Protein AF-A0AAD1C0J7-F1 (afdb_monomer_lite)

Organism: Metapseudomonas furukawaii (NCBI:txid1149133)

Foldseek 3Di:
DDDPPDPVVLVVLLVVLLVCLQPVCLVVLVVVCVPVNLVVLLVVLVVLLVVLVVLVVPDPDSVSSSVSSSSPNNSVNSNVVSVLVVLVVPDDPVCSVVSVVVVVVVVVVVVVPPPDPPDD

pLDDT: mean 76.29, std 10.79, range [38.91, 89.94]

InterPro domains:
  IPR011701 Major facilitator superfamily [PF07690] (19-107)
  IPR020846 Major facilitator superfamily domain [PS50850] (1-120)
  IPR036259 MFS transporter superfamily [G3DSA:1.20.1250.20] (10-118)
  IPR036259 MFS transporter superfamily [SSF103473] (17-115)

Sequence (120 aa):
MNFCGVPLEASAEVIRWHMVGIFLPAFIAGPLVDRLGSRRVAVLGGALLLGSASIALLGMSTMTFLASSFLLGVGWNLMLVAGTTLLGEGHAPEERGQAQGLMELATAWWRLVPPSPRVC

Structure (mmCIF, N/CA/C/O backbone):
data_AF-A0AAD1C0J7-F1
#
_entry.id   AF-A0AAD1C0J7-F1
#
loop_
_atom_site.group_PDB
_atom_site.id
_atom_site.type_symbol
_atom_site.label_atom_id
_atom_site.label_alt_id
_atom_site.label_comp_id
_atom_site.label_asym_id
_atom_site.label_entity_id
_atom_site.label_seq_id
_atom_site.pdbx_PDB_ins_code
_atom_site.Cartn_x
_atom_site.Cartn_y
_atom_site.Cartn_z
_atom_site.occupancy
_atom_site.B_iso_or_equiv
_atom_site.auth_seq_id
_atom_site.auth_comp_id
_atom_site.auth_asym_id
_atom_site.auth_atom_id
_atom_site.pdbx_PDB_model_num
ATOM 1 N N . MET A 1 1 ? 26.511 8.884 -13.375 1.00 39.62 1 MET A N 1
ATOM 2 C CA . MET A 1 1 ? 26.841 7.856 -12.363 1.00 39.62 1 MET A CA 1
ATOM 3 C C . MET A 1 1 ? 25.806 6.758 -12.521 1.00 39.62 1 MET A C 1
ATOM 5 O O . MET A 1 1 ? 24.638 7.040 -12.311 1.00 39.62 1 MET A O 1
ATOM 9 N N . ASN A 1 2 ? 26.194 5.584 -13.016 1.00 38.91 2 ASN A N 1
ATOM 10 C CA . ASN A 1 2 ? 25.263 4.501 -13.347 1.00 38.91 2 ASN A CA 1
ATOM 11 C C . ASN A 1 2 ? 25.310 3.455 -12.231 1.00 38.91 2 ASN A C 1
ATOM 13 O O . ASN A 1 2 ? 26.389 2.948 -11.931 1.00 38.91 2 ASN A O 1
ATOM 17 N N . PHE A 1 3 ? 24.165 3.131 -11.634 1.00 50.12 3 PHE A N 1
ATOM 18 C CA . PHE A 1 3 ? 24.022 1.938 -10.798 1.00 50.12 3 PHE A CA 1
ATOM 19 C C . PHE A 1 3 ? 23.600 0.777 -11.715 1.00 50.12 3 PHE A C 1
ATOM 21 O O . PHE A 1 3 ? 22.580 0.871 -12.391 1.00 50.12 3 PHE A O 1
ATOM 28 N N . CYS A 1 4 ? 24.428 -0.272 -11.795 1.00 57.38 4 CYS A N 1
ATOM 29 C CA . CYS A 1 4 ? 24.183 -1.521 -12.541 1.00 57.38 4 CYS A CA 1
ATOM 30 C C . CYS A 1 4 ? 23.678 -1.355 -13.998 1.00 57.38 4 CYS A C 1
ATOM 32 O O . CYS A 1 4 ? 22.798 -2.080 -14.443 1.00 57.38 4 CYS A O 1
ATOM 34 N N . GLY A 1 5 ? 24.227 -0.408 -14.770 1.00 52.59 5 GLY A N 1
ATOM 35 C CA . GLY A 1 5 ? 23.977 -0.324 -16.222 1.00 52.59 5 GLY A CA 1
ATOM 36 C C . GLY A 1 5 ? 22.628 0.270 -16.649 1.00 52.59 5 GLY A C 1
ATOM 37 O O . GLY A 1 5 ? 22.377 0.375 -17.847 1.00 52.59 5 GLY A O 1
ATOM 38 N N . VAL A 1 6 ? 21.797 0.722 -15.706 1.00 55.41 6 VAL A N 1
ATOM 39 C CA . VAL A 1 6 ? 20.538 1.427 -15.987 1.00 55.41 6 VAL A CA 1
ATOM 40 C C . VAL A 1 6 ? 20.777 2.940 -15.856 1.00 55.41 6 VAL A C 1
ATOM 42 O O . VAL A 1 6 ? 21.372 3.370 -14.860 1.00 55.41 6 VAL A O 1
ATOM 45 N N . PRO A 1 7 ? 20.378 3.776 -16.836 1.00 64.69 7 PRO A N 1
ATOM 46 C CA . PRO A 1 7 ? 20.526 5.224 -16.721 1.00 64.69 7 PRO A CA 1
ATOM 47 C C . PRO A 1 7 ? 19.757 5.737 -15.498 1.00 64.69 7 PRO A C 1
ATOM 49 O O . PRO A 1 7 ? 18.607 5.360 -15.276 1.00 64.69 7 PRO A O 1
ATOM 52 N N . LEU A 1 8 ? 20.385 6.619 -14.712 1.00 65.00 8 LEU A N 1
ATOM 53 C CA . LEU A 1 8 ? 19.813 7.183 -13.478 1.00 65.00 8 LEU A CA 1
ATOM 54 C C . LEU A 1 8 ? 18.429 7.830 -13.708 1.00 65.00 8 LEU A C 1
ATOM 56 O O . LEU A 1 8 ? 17.584 7.861 -12.815 1.00 65.0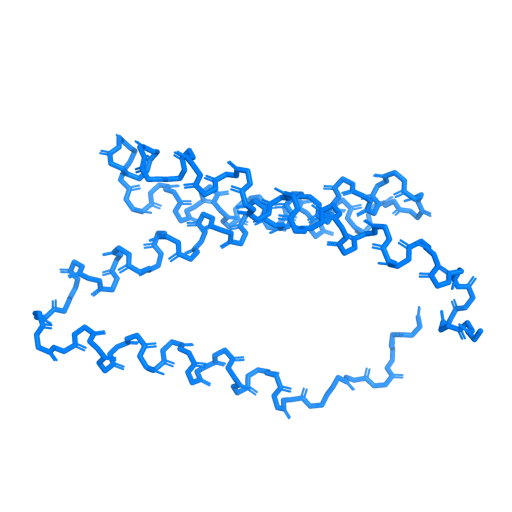0 8 LEU A O 1
ATOM 60 N N . GLU A 1 9 ? 18.197 8.316 -14.926 1.00 66.31 9 GLU A N 1
ATOM 61 C CA . GLU A 1 9 ? 16.938 8.902 -15.383 1.00 66.31 9 GLU A CA 1
ATOM 62 C C . GLU A 1 9 ? 15.776 7.901 -15.361 1.00 66.31 9 GLU A C 1
ATOM 64 O O . GLU A 1 9 ? 14.682 8.257 -14.922 1.00 66.31 9 GLU A O 1
ATOM 69 N N . ALA A 1 10 ? 16.020 6.640 -15.737 1.00 66.19 10 ALA A N 1
ATOM 70 C CA . ALA A 1 10 ? 15.003 5.591 -15.701 1.00 66.19 10 ALA A CA 1
ATOM 71 C C . ALA A 1 10 ? 14.586 5.281 -14.254 1.00 66.19 10 ALA A C 1
ATOM 73 O O . ALA A 1 10 ? 13.397 5.202 -13.952 1.00 66.19 10 ALA A O 1
ATOM 74 N N . SER A 1 11 ? 15.546 5.205 -13.326 1.00 68.56 11 SER A N 1
ATOM 75 C CA . SER A 1 11 ? 15.258 5.019 -11.896 1.00 68.56 11 SER A CA 1
ATOM 76 C C . SER A 1 11 ? 14.476 6.197 -11.304 1.00 68.56 11 SER A C 1
ATOM 78 O O . SER A 1 11 ? 13.554 6.001 -10.511 1.00 68.56 11 SER A O 1
ATOM 80 N N . ALA A 1 12 ? 14.797 7.428 -11.712 1.00 75.75 12 ALA A N 1
ATOM 81 C CA . ALA A 1 12 ? 14.061 8.616 -11.286 1.00 75.75 12 ALA A CA 1
ATOM 82 C C . ALA A 1 12 ? 12.618 8.631 -11.82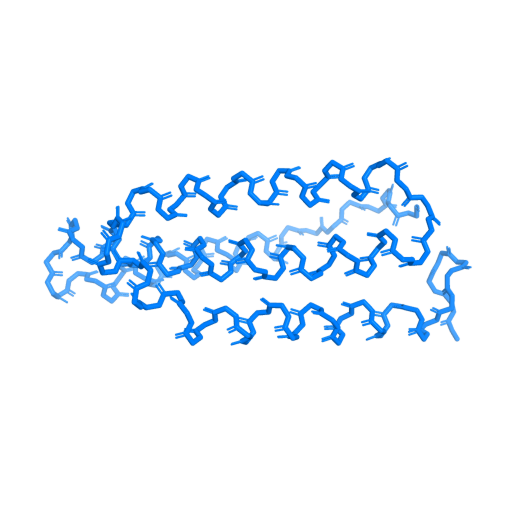2 1.00 75.75 12 ALA A C 1
ATOM 84 O O . ALA A 1 12 ? 11.694 9.074 -11.136 1.00 75.75 12 ALA A O 1
ATOM 85 N N . GLU A 1 13 ? 12.392 8.135 -13.038 1.00 77.19 13 GLU A N 1
ATOM 86 C CA . GLU A 1 13 ? 11.055 8.014 -13.615 1.00 77.19 13 GLU A CA 1
ATOM 87 C C . GLU A 1 13 ? 10.196 6.973 -12.890 1.00 77.19 13 GLU A C 1
ATOM 89 O O . GLU A 1 13 ? 9.052 7.261 -12.537 1.00 77.19 13 GLU A O 1
ATOM 94 N N . VAL A 1 14 ? 10.778 5.821 -12.554 1.00 76.00 14 VAL A N 1
ATOM 95 C CA . VAL A 1 14 ? 10.137 4.766 -11.755 1.00 76.00 14 VAL A CA 1
ATOM 96 C C . VAL A 1 14 ? 9.671 5.294 -10.392 1.00 76.00 14 VAL A C 1
ATOM 98 O O . VAL A 1 14 ? 8.547 5.000 -9.977 1.00 76.00 14 VAL A O 1
ATOM 101 N N . ILE A 1 15 ? 10.483 6.119 -9.718 1.00 79.81 15 ILE A N 1
ATOM 102 C CA . ILE A 1 15 ? 10.128 6.744 -8.431 1.00 79.81 15 ILE A CA 1
ATOM 103 C C . ILE A 1 15 ? 9.012 7.786 -8.595 1.00 79.81 15 ILE A C 1
ATOM 105 O O . ILE A 1 15 ? 8.107 7.853 -7.762 1.00 79.81 15 ILE A O 1
ATOM 109 N N . ARG A 1 16 ? 9.026 8.586 -9.670 1.00 81.88 16 ARG A N 1
ATOM 110 C CA . ARG A 1 16 ? 7.940 9.544 -9.951 1.00 81.88 16 ARG A CA 1
ATOM 111 C C . ARG A 1 16 ? 6.605 8.834 -10.149 1.00 81.88 16 ARG A C 1
ATOM 113 O O . ARG A 1 16 ? 5.615 9.225 -9.534 1.00 81.88 16 ARG A O 1
ATOM 120 N N . TRP A 1 17 ? 6.581 7.766 -10.942 1.00 79.44 17 TRP A N 1
ATOM 121 C CA . TRP A 1 17 ? 5.369 6.967 -11.142 1.00 79.44 17 TRP A CA 1
ATOM 122 C C . TRP A 1 17 ? 4.926 6.233 -9.880 1.00 79.44 17 TRP A C 1
ATOM 124 O O . TRP A 1 17 ? 3.726 6.120 -9.637 1.00 79.44 17 TRP A O 1
ATOM 134 N N . HIS A 1 18 ? 5.870 5.817 -9.035 1.00 82.50 18 HIS A N 1
ATOM 135 C CA . HIS A 1 18 ? 5.554 5.277 -7.718 1.00 82.50 18 HIS A CA 1
ATOM 136 C C . HIS A 1 18 ? 4.830 6.299 -6.835 1.00 82.50 18 HIS A C 1
ATOM 138 O O . HIS A 1 18 ? 3.795 5.989 -6.254 1.00 82.50 18 HIS A O 1
ATOM 144 N N . MET A 1 19 ? 5.329 7.539 -6.776 1.00 82.12 19 MET A N 1
ATOM 145 C CA . MET A 1 19 ? 4.690 8.631 -6.031 1.00 82.12 19 MET A CA 1
ATOM 146 C C . MET A 1 19 ? 3.270 8.902 -6.543 1.00 82.12 19 MET A C 1
ATOM 148 O O . MET A 1 19 ? 2.341 9.001 -5.743 1.00 82.12 19 MET A O 1
ATOM 152 N N . VAL A 1 20 ? 3.071 8.946 -7.865 1.00 84.81 20 VAL A N 1
ATOM 153 C CA . VAL A 1 20 ? 1.727 9.064 -8.461 1.00 84.81 20 VAL A CA 1
ATOM 154 C C . VAL A 1 20 ? 0.843 7.887 -8.039 1.00 84.81 20 VAL A C 1
ATOM 156 O O . VAL A 1 20 ? -0.297 8.093 -7.628 1.00 84.81 20 VAL A O 1
ATOM 159 N N . GLY A 1 21 ? 1.386 6.668 -8.066 1.00 78.38 21 GLY A N 1
ATOM 160 C CA . GLY A 1 21 ? 0.713 5.454 -7.608 1.00 78.38 21 GLY A CA 1
ATOM 161 C C . GLY A 1 21 ? 0.389 5.441 -6.115 1.00 78.38 21 GLY A C 1
ATOM 162 O O . GLY A 1 21 ? -0.553 4.770 -5.729 1.00 78.38 21 GLY A O 1
ATOM 163 N N . ILE A 1 22 ? 1.103 6.190 -5.274 1.00 81.25 22 ILE A N 1
ATOM 164 C CA . ILE A 1 22 ? 0.791 6.327 -3.844 1.00 81.25 22 ILE A CA 1
ATOM 165 C C . ILE A 1 22 ? -0.318 7.359 -3.614 1.00 81.25 22 ILE A C 1
ATOM 167 O O . ILE A 1 22 ? -1.248 7.100 -2.851 1.00 81.25 22 ILE A O 1
ATOM 171 N N . PHE A 1 23 ? -0.225 8.534 -4.244 1.00 81.06 23 PHE A N 1
ATOM 172 C CA . PHE A 1 23 ? -1.133 9.651 -3.961 1.00 81.06 23 PHE A CA 1
ATOM 173 C C . PHE A 1 23 ? -2.486 9.526 -4.660 1.00 81.06 23 PHE A C 1
ATOM 175 O O . PHE A 1 23 ? -3.509 9.870 -4.072 1.00 81.06 23 PHE A O 1
ATOM 182 N N . LEU A 1 24 ? -2.519 9.018 -5.894 1.00 80.44 24 LEU A N 1
ATOM 183 C CA . LEU A 1 24 ? -3.756 8.880 -6.664 1.00 80.44 24 LEU A CA 1
ATOM 184 C C . LEU A 1 24 ? -4.801 7.974 -5.979 1.00 80.44 24 LEU A C 1
ATOM 186 O O . LEU A 1 24 ? -5.953 8.392 -5.846 1.00 80.44 24 LEU A O 1
ATOM 190 N N . PRO A 1 25 ? -4.450 6.770 -5.490 1.00 75.56 25 PRO A N 1
ATOM 191 C CA . PRO A 1 25 ? -5.401 5.926 -4.787 1.00 75.56 25 PRO A CA 1
ATOM 192 C C . PRO A 1 25 ? -5.698 6.416 -3.379 1.00 75.56 25 PRO A C 1
ATOM 194 O O . PRO A 1 25 ? -6.747 6.043 -2.886 1.00 75.56 25 PRO A O 1
ATOM 197 N N . ALA A 1 26 ? -4.886 7.272 -2.746 1.00 77.56 26 ALA A N 1
ATOM 198 C CA . ALA A 1 26 ? -5.211 7.805 -1.418 1.00 77.56 26 ALA A CA 1
ATOM 199 C C . ALA A 1 26 ? -6.573 8.533 -1.399 1.00 77.56 26 ALA A C 1
ATOM 201 O O . ALA A 1 26 ? -7.313 8.434 -0.423 1.00 77.56 26 ALA A O 1
ATOM 202 N N . PHE A 1 27 ? -6.951 9.187 -2.506 1.00 77.62 27 PHE A N 1
ATOM 203 C CA . PHE A 1 27 ? -8.272 9.810 -2.674 1.00 77.62 27 PHE A CA 1
ATOM 204 C C . PHE A 1 27 ? -9.421 8.796 -2.772 1.00 77.62 27 PHE A C 1
ATOM 206 O O . PHE A 1 27 ? -10.552 9.096 -2.397 1.00 77.62 27 PHE A O 1
ATOM 213 N N . ILE A 1 28 ? -9.145 7.598 -3.289 1.00 78.12 28 ILE A N 1
ATOM 214 C CA . ILE A 1 28 ? -10.142 6.548 -3.543 1.00 78.12 28 ILE A CA 1
ATOM 215 C C . ILE A 1 28 ? -10.168 5.534 -2.389 1.00 78.12 28 ILE A C 1
ATOM 217 O O . ILE A 1 28 ? -11.209 4.947 -2.108 1.00 78.12 28 ILE A O 1
ATOM 221 N N . ALA A 1 29 ? -9.048 5.353 -1.689 1.00 77.12 29 ALA A N 1
ATOM 222 C CA . ALA A 1 29 ? -8.830 4.339 -0.669 1.00 77.12 29 ALA A CA 1
ATOM 223 C C . ALA A 1 29 ? -9.762 4.514 0.533 1.00 77.12 29 ALA A C 1
ATOM 225 O O . ALA A 1 29 ? -10.290 3.518 1.015 1.00 77.12 29 ALA A O 1
ATOM 226 N N . GLY A 1 30 ? -10.026 5.755 0.962 1.00 74.81 30 GLY A N 1
ATOM 227 C CA . GLY A 1 30 ? -10.978 6.045 2.044 1.00 74.81 30 GLY A CA 1
ATOM 228 C C . GLY A 1 30 ? -12.389 5.517 1.740 1.00 74.81 30 GLY A C 1
ATOM 229 O O . GLY A 1 30 ? -12.832 4.572 2.391 1.00 74.81 30 GLY A O 1
ATOM 230 N N . PRO A 1 31 ? -13.061 6.015 0.681 1.00 78.88 31 PRO A N 1
ATOM 231 C CA . PRO A 1 31 ? -14.374 5.511 0.271 1.00 78.88 31 PRO A CA 1
ATOM 232 C C . PRO A 1 31 ? -14.398 4.008 -0.040 1.00 78.88 31 PRO A C 1
ATOM 234 O O . PRO A 1 31 ? -15.432 3.352 0.103 1.00 78.88 31 PRO A O 1
ATOM 237 N N . LEU A 1 32 ? -13.276 3.456 -0.511 1.00 75.94 32 LEU A N 1
ATOM 238 C CA . LEU A 1 32 ? -13.150 2.041 -0.842 1.00 75.94 32 LEU A CA 1
ATOM 239 C C . LEU A 1 32 ? -13.143 1.165 0.417 1.00 75.94 32 LEU A C 1
ATOM 241 O O . LEU A 1 32 ? -13.825 0.141 0.435 1.00 75.94 32 LEU A O 1
ATOM 245 N N . VAL A 1 33 ? -12.432 1.574 1.470 1.00 80.81 33 VAL A N 1
ATOM 246 C CA . VAL A 1 33 ? -12.435 0.892 2.774 1.00 80.81 33 VAL A CA 1
ATOM 247 C C . VAL A 1 33 ? -13.798 0.999 3.442 1.00 80.81 33 VAL A C 1
ATOM 249 O O . VAL A 1 33 ? -14.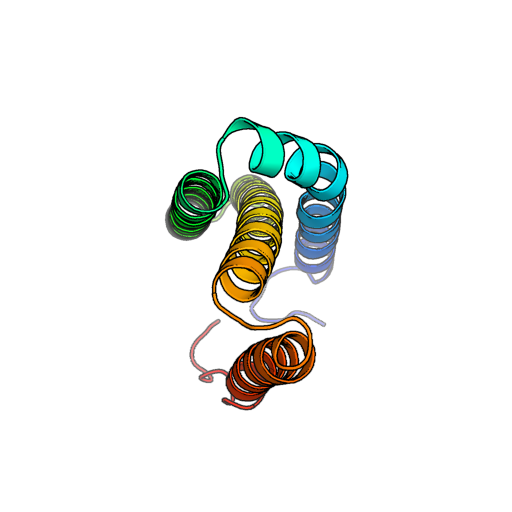313 -0.024 3.889 1.00 80.81 33 VAL A O 1
ATOM 252 N N . ASP A 1 34 ? -14.429 2.173 3.405 1.00 77.44 34 ASP A N 1
ATOM 253 C CA . ASP A 1 34 ? -15.762 2.373 3.984 1.00 77.44 34 ASP A CA 1
ATOM 254 C C . ASP A 1 34 ? -16.833 1.495 3.312 1.00 77.44 34 ASP A C 1
ATOM 256 O O . ASP A 1 34 ? -17.772 1.036 3.962 1.00 77.44 34 ASP A O 1
ATOM 260 N N . ARG A 1 35 ? -16.703 1.223 2.003 1.00 81.25 35 ARG A N 1
ATOM 261 C CA . ARG A 1 35 ? -17.678 0.419 1.242 1.00 81.25 35 ARG A CA 1
ATOM 262 C C . ARG A 1 35 ? -17.400 -1.082 1.230 1.00 81.25 35 ARG A C 1
ATOM 264 O O . ARG A 1 35 ? -18.342 -1.872 1.251 1.00 81.25 35 ARG A O 1
ATOM 271 N N . LEU A 1 36 ? -16.139 -1.499 1.110 1.00 77.75 36 LEU A N 1
ATOM 272 C CA . LEU A 1 36 ? -15.766 -2.915 0.962 1.00 77.75 36 LEU A CA 1
ATOM 273 C C . LEU A 1 36 ? -15.323 -3.559 2.280 1.00 77.75 36 LEU A C 1
ATOM 275 O O . LEU A 1 36 ? -15.300 -4.790 2.365 1.00 77.75 36 LEU A O 1
ATOM 279 N N . GLY A 1 37 ? -15.003 -2.750 3.288 1.00 80.81 37 GLY A N 1
ATOM 280 C CA . GLY A 1 37 ? -14.451 -3.182 4.562 1.00 80.81 37 GLY A CA 1
ATOM 281 C C . GLY A 1 37 ? -12.937 -3.393 4.510 1.00 80.81 37 GLY A C 1
ATOM 282 O O . GLY A 1 37 ? -12.370 -3.834 3.502 1.00 80.81 37 GLY A O 1
ATOM 283 N N . SER A 1 38 ? -12.289 -3.131 5.645 1.00 81.12 38 SER A N 1
ATOM 284 C CA . SER A 1 38 ? -10.834 -3.190 5.840 1.00 81.12 38 SER A CA 1
ATOM 285 C C . SER A 1 38 ? -10.220 -4.516 5.365 1.00 81.12 38 SER A C 1
ATOM 287 O O . SER A 1 38 ? -9.257 -4.534 4.598 1.00 81.12 38 SER A O 1
ATOM 289 N N . ARG A 1 39 ? -10.842 -5.651 5.709 1.00 82.44 39 ARG A N 1
ATOM 290 C CA . ARG A 1 39 ? -10.358 -6.994 5.347 1.00 82.44 39 ARG A CA 1
ATOM 291 C C . ARG A 1 39 ? -10.321 -7.255 3.836 1.00 82.44 39 ARG A C 1
ATOM 293 O O . ARG A 1 39 ? -9.384 -7.889 3.357 1.00 82.44 39 ARG A O 1
ATOM 300 N N . ARG A 1 40 ? -11.319 -6.796 3.069 1.00 85.19 40 ARG A N 1
ATOM 301 C CA . ARG A 1 40 ? -11.336 -6.995 1.605 1.00 85.19 40 ARG A CA 1
ATOM 302 C C . ARG A 1 40 ? -10.313 -6.103 0.917 1.00 85.19 40 ARG A C 1
ATOM 304 O O . ARG A 1 40 ? -9.653 -6.555 -0.015 1.00 85.19 40 ARG A O 1
ATOM 311 N N . VAL A 1 41 ? -10.150 -4.873 1.405 1.00 85.94 41 VAL A N 1
ATOM 312 C CA . VAL A 1 41 ? -9.139 -3.943 0.890 1.00 85.94 41 VAL A CA 1
ATOM 313 C C . VAL A 1 41 ? -7.724 -4.451 1.170 1.00 85.94 41 VAL A C 1
ATOM 315 O O . VAL A 1 41 ? -6.887 -4.383 0.276 1.00 85.94 41 VAL A O 1
ATOM 318 N N . ALA A 1 42 ? -7.474 -5.065 2.333 1.00 85.94 42 ALA A N 1
ATOM 319 C CA . ALA A 1 42 ? -6.194 -5.717 2.625 1.00 85.94 42 ALA A CA 1
ATOM 320 C C . ALA A 1 42 ? -5.867 -6.839 1.622 1.00 85.94 42 ALA A C 1
ATOM 322 O O . ALA A 1 42 ? -4.759 -6.897 1.091 1.00 85.94 42 ALA A O 1
ATOM 323 N N . VAL A 1 43 ? -6.838 -7.709 1.311 1.00 88.06 43 VAL A N 1
ATOM 324 C CA . VAL A 1 43 ? -6.648 -8.793 0.326 1.00 88.06 43 VAL A CA 1
ATOM 325 C C . VAL A 1 43 ? -6.405 -8.234 -1.079 1.00 88.06 43 VAL A C 1
ATOM 327 O O . VAL A 1 43 ? -5.516 -8.715 -1.778 1.00 88.06 43 VAL A O 1
ATOM 330 N N . LEU A 1 44 ? -7.147 -7.199 -1.484 1.00 87.44 44 LEU A N 1
ATOM 331 C CA . LEU A 1 44 ? -6.943 -6.495 -2.756 1.00 87.44 44 LEU A CA 1
ATOM 332 C C . LEU A 1 44 ? -5.553 -5.853 -2.847 1.00 87.44 44 LEU A C 1
ATOM 334 O O . LEU A 1 44 ? -4.873 -6.020 -3.858 1.00 87.44 44 LEU A O 1
ATOM 338 N N . GLY A 1 45 ? -5.114 -5.166 -1.789 1.00 85.75 45 GLY A N 1
ATOM 339 C CA . GLY A 1 45 ? -3.778 -4.576 -1.697 1.00 85.75 45 GLY A CA 1
ATOM 340 C C . GLY A 1 45 ? -2.682 -5.636 -1.803 1.00 85.75 45 GLY A C 1
ATOM 341 O O . GLY A 1 45 ? -1.769 -5.498 -2.614 1.00 85.75 45 GLY A O 1
ATOM 342 N N . GLY A 1 46 ? -2.818 -6.747 -1.074 1.00 87.12 46 GLY A N 1
ATOM 343 C CA . GLY A 1 46 ? -1.904 -7.888 -1.168 1.00 87.12 46 GLY A CA 1
ATOM 344 C C . GLY A 1 46 ? -1.855 -8.513 -2.567 1.00 87.12 46 GLY A C 1
ATOM 345 O O . GLY A 1 46 ? -0.771 -8.773 -3.086 1.00 87.12 46 GLY A O 1
ATOM 346 N N . ALA A 1 47 ? -3.007 -8.700 -3.216 1.00 89.94 47 ALA A N 1
ATOM 347 C CA . ALA A 1 47 ? -3.077 -9.219 -4.582 1.00 89.94 47 ALA A CA 1
ATOM 348 C C . ALA A 1 47 ? -2.405 -8.277 -5.597 1.00 89.94 47 ALA A C 1
ATOM 350 O O . ALA A 1 47 ? -1.680 -8.739 -6.478 1.00 89.94 47 ALA A O 1
ATOM 351 N N . LEU A 1 48 ? -2.590 -6.961 -5.448 1.00 87.88 48 LEU A N 1
ATOM 352 C CA . LEU A 1 48 ? -1.920 -5.949 -6.270 1.00 87.88 48 LEU A CA 1
ATOM 353 C C . LEU A 1 48 ? -0.402 -5.967 -6.080 1.00 87.88 48 LEU A C 1
ATOM 355 O O . LEU A 1 48 ? 0.331 -5.894 -7.064 1.00 87.88 48 LEU A O 1
ATOM 359 N N . LEU A 1 49 ? 0.077 -6.120 -4.843 1.00 87.56 49 LEU A N 1
ATOM 360 C CA . LEU A 1 49 ? 1.507 -6.241 -4.557 1.00 87.56 49 LEU A CA 1
ATOM 361 C C . LEU A 1 49 ? 2.102 -7.507 -5.187 1.00 87.56 49 LEU A C 1
ATOM 363 O O . LEU A 1 49 ? 3.131 -7.425 -5.856 1.00 87.56 49 LEU A O 1
ATOM 367 N N . LEU A 1 50 ? 1.433 -8.657 -5.063 1.00 88.62 50 LEU A N 1
ATOM 368 C CA . LEU A 1 50 ? 1.860 -9.901 -5.718 1.00 88.62 50 LEU A CA 1
ATOM 369 C C . LEU A 1 50 ? 1.856 -9.780 -7.248 1.00 88.62 50 LEU A C 1
ATOM 371 O O . LEU A 1 50 ? 2.792 -10.234 -7.910 1.00 88.62 50 LEU A O 1
ATOM 375 N N . GLY A 1 51 ? 0.842 -9.123 -7.814 1.00 87.50 51 GLY A N 1
ATOM 376 C CA . GLY A 1 51 ? 0.791 -8.798 -9.237 1.00 87.50 51 GLY A CA 1
ATOM 377 C C . GLY A 1 51 ? 1.949 -7.893 -9.660 1.00 87.50 51 GLY A C 1
ATOM 378 O O . GLY A 1 51 ? 2.604 -8.173 -10.660 1.00 87.50 51 GLY A O 1
ATOM 379 N N . SER A 1 52 ? 2.268 -6.866 -8.866 1.00 86.81 52 SER A N 1
ATOM 380 C CA . SER A 1 52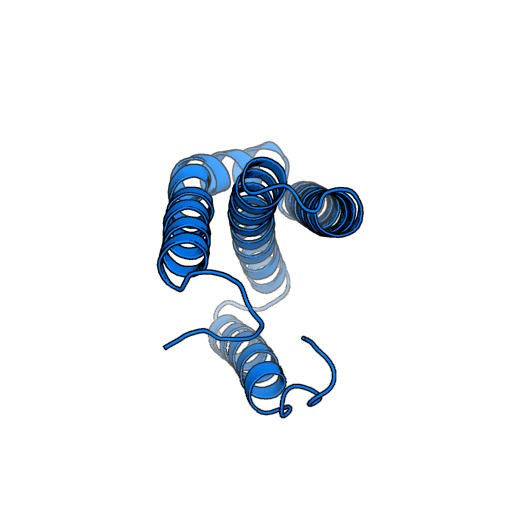 ? 3.393 -5.962 -9.134 1.00 86.81 52 SER A CA 1
ATOM 381 C C . SER A 1 52 ? 4.736 -6.701 -9.146 1.00 86.81 52 SER A C 1
ATOM 383 O O . SER A 1 52 ? 5.525 -6.512 -10.071 1.00 86.81 52 SER A O 1
ATOM 385 N N . ALA A 1 53 ? 4.955 -7.615 -8.192 1.00 85.00 53 ALA A N 1
ATOM 386 C CA . ALA A 1 53 ? 6.152 -8.447 -8.124 1.00 85.00 53 ALA A CA 1
ATOM 387 C C . ALA A 1 53 ? 6.243 -9.398 -9.326 1.00 85.00 53 ALA A C 1
ATOM 389 O O . ALA A 1 53 ? 7.302 -9.541 -9.928 1.00 85.00 53 ALA A O 1
ATOM 390 N N . SER A 1 54 ? 5.117 -9.989 -9.729 1.00 86.25 54 SER A N 1
ATOM 391 C CA . SER A 1 54 ? 5.049 -10.864 -10.904 1.00 86.25 54 SER A CA 1
ATOM 392 C C . SER A 1 54 ? 5.378 -10.102 -12.193 1.00 86.25 54 SER A C 1
ATOM 394 O O . SER A 1 54 ? 6.175 -10.572 -12.997 1.00 86.25 54 SER A O 1
ATOM 396 N N . ILE A 1 55 ? 4.828 -8.896 -12.377 1.00 82.50 55 ILE A N 1
ATOM 397 C CA . ILE A 1 55 ? 5.116 -8.040 -13.542 1.00 82.50 55 ILE A CA 1
ATOM 398 C C . ILE A 1 55 ? 6.588 -7.615 -13.559 1.00 82.50 55 ILE A C 1
ATOM 400 O O . ILE A 1 55 ? 7.213 -7.635 -14.618 1.00 82.50 55 ILE A O 1
ATOM 404 N N . ALA A 1 56 ? 7.152 -7.278 -12.395 1.00 80.19 56 ALA A N 1
ATOM 405 C CA . ALA A 1 56 ? 8.567 -6.943 -12.269 1.00 80.19 56 ALA A CA 1
ATOM 406 C C . ALA A 1 56 ? 9.485 -8.126 -12.633 1.00 80.19 56 ALA A C 1
ATOM 408 O O . ALA A 1 56 ? 10.543 -7.917 -13.215 1.00 80.19 56 ALA A O 1
ATOM 409 N N . LEU A 1 57 ? 9.068 -9.364 -12.341 1.00 78.31 57 LEU A N 1
ATOM 410 C CA . LEU A 1 57 ? 9.814 -10.579 -12.689 1.00 78.31 57 LEU A CA 1
ATOM 411 C C . LEU A 1 57 ? 9.667 -10.986 -14.165 1.00 78.31 57 LEU A C 1
ATOM 413 O O . LEU A 1 57 ? 10.560 -11.627 -14.711 1.00 78.31 57 LEU A O 1
ATOM 417 N N . LEU A 1 58 ? 8.552 -10.638 -14.812 1.00 77.06 58 LEU A N 1
ATOM 418 C CA . LEU A 1 58 ? 8.235 -11.067 -16.179 1.00 77.06 58 LEU A CA 1
ATOM 419 C C . LEU A 1 58 ? 8.800 -10.147 -17.273 1.00 77.06 58 LEU A C 1
ATOM 421 O O . LEU A 1 58 ? 8.901 -10.578 -18.421 1.00 77.06 58 LEU A O 1
ATOM 425 N N . GLY A 1 59 ? 9.145 -8.891 -16.964 1.00 63.78 59 GLY A N 1
ATOM 426 C CA . GLY A 1 59 ? 9.476 -7.898 -17.989 1.00 63.78 59 GLY A CA 1
ATOM 427 C C . GLY A 1 59 ? 10.695 -7.033 -17.686 1.00 63.78 59 GLY A C 1
ATOM 428 O O . GLY A 1 59 ? 10.665 -6.197 -16.791 1.00 63.78 59 GLY A O 1
ATOM 429 N N . MET A 1 60 ? 11.721 -7.128 -18.539 1.00 65.06 60 MET A N 1
ATOM 430 C CA . MET A 1 60 ? 12.897 -6.236 -18.543 1.00 65.06 60 MET A CA 1
ATOM 431 C C . MET A 1 60 ? 12.686 -4.935 -19.344 1.00 65.06 60 MET A C 1
ATOM 433 O O . MET A 1 60 ? 13.646 -4.241 -19.666 1.00 65.06 60 MET A O 1
ATOM 437 N N . SER A 1 61 ? 11.445 -4.591 -19.709 1.00 77.19 61 SER A N 1
ATOM 438 C CA . SER A 1 61 ? 11.164 -3.329 -20.407 1.00 77.19 61 SER A CA 1
ATOM 439 C C . SER A 1 61 ? 10.936 -2.178 -19.423 1.00 77.19 61 SER A C 1
ATOM 441 O O . SER A 1 61 ? 10.375 -2.378 -18.340 1.00 77.19 61 SER A O 1
ATOM 443 N N . THR A 1 62 ? 11.294 -0.954 -19.823 1.00 70.62 62 THR A N 1
ATOM 444 C CA . THR A 1 62 ? 11.032 0.267 -19.042 1.00 70.62 62 THR A CA 1
ATOM 445 C C . THR A 1 62 ? 9.543 0.414 -18.717 1.00 70.62 62 THR A C 1
ATOM 447 O O . THR A 1 62 ? 9.188 0.761 -17.595 1.00 70.62 62 THR A O 1
ATOM 450 N N . MET A 1 63 ? 8.657 0.063 -19.657 1.00 75.00 63 MET A N 1
ATOM 451 C CA . MET A 1 63 ? 7.202 0.136 -19.473 1.00 75.00 63 MET A CA 1
ATOM 452 C C . MET A 1 63 ? 6.682 -0.849 -18.420 1.00 75.00 63 MET A C 1
ATOM 454 O O . MET A 1 63 ? 5.814 -0.491 -17.626 1.00 75.00 63 MET A O 1
ATOM 458 N N . THR A 1 64 ? 7.228 -2.069 -18.359 1.00 78.62 64 THR A N 1
ATOM 459 C CA . THR A 1 64 ? 6.882 -3.035 -17.298 1.00 78.62 64 THR A CA 1
ATOM 460 C C . THR A 1 64 ? 7.365 -2.575 -15.928 1.00 78.62 64 THR A C 1
ATOM 462 O O . THR A 1 64 ? 6.633 -2.751 -14.959 1.00 78.62 64 THR A O 1
ATOM 465 N N . PHE A 1 65 ? 8.531 -1.926 -15.846 1.00 76.44 65 PHE A N 1
ATOM 466 C CA . PHE A 1 65 ? 9.022 -1.310 -14.608 1.00 76.44 65 PHE A CA 1
ATOM 467 C C . PHE A 1 65 ? 8.163 -0.122 -14.156 1.00 76.44 65 PHE A C 1
ATOM 469 O O . PHE A 1 65 ? 7.863 0.017 -12.975 1.00 76.44 65 PHE A O 1
ATOM 476 N N . LEU A 1 66 ? 7.727 0.725 -15.089 1.00 80.56 66 LEU A N 1
ATOM 477 C CA . LEU A 1 66 ? 6.823 1.844 -14.810 1.00 80.56 66 LEU A CA 1
ATOM 478 C C . LEU A 1 66 ? 5.467 1.349 -14.287 1.00 80.56 66 LEU A C 1
ATOM 480 O O . LEU A 1 66 ? 4.988 1.815 -13.252 1.00 80.56 66 LEU A O 1
ATOM 484 N N . ALA A 1 67 ? 4.879 0.362 -14.968 1.00 81.62 67 ALA A N 1
ATOM 485 C CA . ALA A 1 67 ? 3.604 -0.227 -14.580 1.00 81.62 67 ALA A CA 1
ATOM 486 C C . ALA A 1 67 ? 3.691 -0.960 -13.233 1.00 81.62 67 ALA A C 1
ATOM 488 O O . ALA A 1 67 ? 2.825 -0.761 -12.382 1.00 81.62 67 ALA A O 1
ATOM 489 N N . SER A 1 68 ? 4.737 -1.764 -13.003 1.00 83.50 68 SER A N 1
ATOM 490 C CA . SER A 1 68 ? 4.930 -2.448 -11.720 1.00 83.50 68 SER A CA 1
ATOM 491 C C . SER A 1 68 ? 5.133 -1.453 -10.579 1.00 83.50 68 SER A C 1
ATOM 493 O O . SER A 1 68 ? 4.541 -1.633 -9.522 1.00 83.50 68 SER A O 1
ATOM 495 N N . SER A 1 69 ? 5.874 -0.364 -10.800 1.00 82.56 69 SER A N 1
ATOM 496 C CA . SER A 1 69 ? 6.119 0.677 -9.795 1.00 82.56 69 SER A CA 1
ATOM 497 C C . SER A 1 69 ? 4.854 1.458 -9.423 1.00 82.56 69 SER A C 1
ATOM 499 O O . SER A 1 69 ? 4.614 1.741 -8.243 1.00 82.56 69 SER A O 1
ATOM 501 N N . PHE A 1 70 ? 4.002 1.751 -10.412 1.00 84.06 70 PHE A N 1
ATOM 502 C CA . PHE A 1 70 ? 2.686 2.343 -10.178 1.00 84.06 70 PHE A CA 1
ATOM 503 C C . PHE A 1 70 ? 1.771 1.382 -9.403 1.00 84.06 70 PHE A C 1
ATOM 505 O O . PHE A 1 70 ? 1.227 1.766 -8.369 1.00 84.06 70 PHE A O 1
ATOM 512 N N . LEU A 1 71 ? 1.655 0.118 -9.839 1.00 84.88 71 LEU A N 1
ATOM 513 C CA . LEU A 1 71 ? 0.858 -0.904 -9.141 1.00 84.88 71 LEU A CA 1
ATOM 514 C C . LEU A 1 71 ? 1.349 -1.138 -7.708 1.00 84.88 71 LEU A C 1
ATOM 516 O O . LEU A 1 71 ? 0.533 -1.307 -6.803 1.00 84.88 71 LEU A O 1
ATOM 520 N N . LEU A 1 72 ? 2.666 -1.121 -7.499 1.00 86.25 72 LEU A N 1
ATOM 521 C CA . LEU A 1 72 ? 3.293 -1.237 -6.188 1.00 86.25 72 LEU A CA 1
ATOM 522 C C . LEU A 1 72 ? 2.863 -0.084 -5.275 1.00 86.25 72 LEU A C 1
ATOM 524 O O . LEU A 1 72 ? 2.478 -0.326 -4.134 1.00 86.25 72 LEU A O 1
ATOM 528 N N . GLY A 1 73 ? 2.878 1.155 -5.781 1.00 84.69 73 GLY A N 1
ATOM 529 C CA . GLY A 1 73 ? 2.408 2.327 -5.037 1.00 84.69 73 GLY A CA 1
ATOM 530 C C . GLY A 1 73 ? 0.937 2.206 -4.636 1.00 84.69 73 GLY A C 1
ATOM 531 O O . GLY A 1 73 ? 0.582 2.475 -3.486 1.00 84.69 73 GLY A O 1
ATOM 532 N N . VAL A 1 74 ? 0.100 1.704 -5.551 1.00 86.38 74 VAL A N 1
ATOM 533 C CA . VAL A 1 74 ? -1.332 1.510 -5.297 1.00 86.38 74 VAL A CA 1
ATOM 534 C C . VAL A 1 74 ? -1.585 0.421 -4.262 1.00 86.38 74 VAL A C 1
ATOM 536 O O . VAL A 1 74 ? -2.319 0.644 -3.297 1.00 86.38 74 VAL A O 1
ATOM 539 N N . GLY A 1 75 ? -0.959 -0.745 -4.427 1.00 84.56 75 GLY A N 1
ATOM 540 C CA . GLY A 1 75 ? -1.079 -1.853 -3.481 1.00 84.56 75 GLY A CA 1
ATOM 541 C C . GLY A 1 75 ? -0.587 -1.471 -2.085 1.00 84.56 75 GLY A C 1
ATOM 542 O O . GLY A 1 75 ? -1.245 -1.789 -1.096 1.00 84.56 75 GLY A O 1
ATOM 543 N N . TRP A 1 76 ? 0.518 -0.722 -2.004 1.00 85.94 76 TRP A N 1
ATOM 544 C CA . TRP A 1 76 ? 1.074 -0.226 -0.746 1.00 85.94 76 TRP A CA 1
ATOM 545 C C . TRP A 1 76 ? 0.116 0.721 -0.018 1.00 85.94 76 TRP A C 1
ATOM 547 O O . TRP A 1 76 ? -0.119 0.553 1.179 1.00 85.94 76 TRP A O 1
ATOM 557 N N . ASN A 1 77 ? -0.480 1.686 -0.727 1.00 88.50 77 ASN A N 1
ATOM 558 C CA . ASN A 1 77 ? -1.433 2.622 -0.129 1.00 88.50 77 ASN A CA 1
ATOM 559 C C . ASN A 1 77 ? -2.661 1.892 0.443 1.00 88.50 77 ASN A C 1
ATOM 561 O O . ASN A 1 77 ? -3.021 2.105 1.600 1.00 88.50 77 ASN A O 1
ATOM 565 N N . LEU A 1 78 ? -3.249 0.970 -0.326 1.00 85.00 78 LEU A N 1
ATOM 566 C CA . LEU A 1 78 ? -4.399 0.181 0.124 1.00 85.00 78 LEU A CA 1
ATOM 567 C C . LEU A 1 78 ? -4.063 -0.690 1.339 1.00 85.00 78 LEU A C 1
ATOM 569 O O . LEU A 1 78 ? -4.870 -0.789 2.263 1.00 85.00 78 LEU A O 1
ATOM 573 N N . MET A 1 79 ? -2.869 -1.288 1.359 1.00 83.81 79 MET A N 1
ATOM 574 C CA . MET A 1 79 ? -2.400 -2.091 2.487 1.00 83.81 79 MET A CA 1
ATOM 575 C C . MET A 1 79 ? -2.216 -1.240 3.751 1.00 83.81 79 MET A C 1
ATOM 577 O O . MET A 1 79 ? -2.621 -1.666 4.830 1.00 83.81 79 MET A O 1
ATOM 581 N N . LEU A 1 80 ? -1.659 -0.030 3.624 1.00 83.06 80 LEU A N 1
ATOM 582 C CA . LEU A 1 80 ? -1.499 0.905 4.743 1.00 83.06 80 LEU A CA 1
ATOM 583 C C . LEU A 1 80 ? -2.844 1.347 5.324 1.00 83.06 80 LEU A C 1
ATOM 585 O O . LEU A 1 80 ? -3.027 1.320 6.542 1.00 83.06 80 LEU A O 1
ATOM 589 N N . VAL A 1 81 ? -3.799 1.733 4.476 1.00 84.56 81 VAL A N 1
ATOM 590 C CA . VAL A 1 81 ? -5.123 2.156 4.953 1.00 84.56 81 VAL A CA 1
ATOM 591 C C . VAL A 1 81 ? -5.839 0.973 5.605 1.00 84.56 81 VAL A C 1
ATOM 593 O O . VAL A 1 81 ? -6.284 1.083 6.740 1.00 84.56 81 VAL A O 1
ATOM 596 N N . ALA A 1 82 ? -5.870 -0.196 4.962 1.00 84.56 82 ALA A N 1
ATOM 597 C CA . ALA A 1 82 ? -6.516 -1.374 5.536 1.00 84.56 82 ALA A CA 1
ATOM 598 C C . ALA A 1 82 ? -5.866 -1.833 6.854 1.00 84.56 82 ALA A C 1
ATOM 600 O O . ALA A 1 82 ? -6.575 -2.191 7.794 1.00 84.56 82 ALA A O 1
ATOM 601 N N . GLY A 1 83 ? -4.532 -1.803 6.935 1.00 80.88 83 GLY A N 1
ATOM 602 C CA . GLY A 1 83 ? -3.777 -2.156 8.136 1.00 80.88 83 GLY A CA 1
ATOM 603 C C . GLY A 1 83 ? -4.051 -1.205 9.297 1.00 80.88 83 GLY A C 1
ATOM 604 O O . GLY A 1 83 ? -4.328 -1.661 10.403 1.00 80.88 83 GLY A O 1
ATOM 605 N N . THR A 1 84 ? -4.054 0.107 9.044 1.00 81.44 84 THR A N 1
ATOM 606 C CA . THR A 1 84 ? -4.362 1.106 10.080 1.00 81.44 84 THR A CA 1
ATOM 607 C C . THR A 1 84 ? -5.822 1.034 10.533 1.00 81.44 84 THR A C 1
ATOM 609 O O . THR A 1 84 ? -6.081 1.130 11.732 1.00 81.44 84 THR A O 1
ATOM 612 N N . THR A 1 85 ? -6.773 0.765 9.629 1.00 81.44 85 THR A N 1
ATOM 613 C CA . THR A 1 85 ? -8.177 0.519 10.000 1.00 81.44 85 THR A CA 1
ATOM 614 C C . THR A 1 85 ? -8.327 -0.736 10.863 1.00 81.44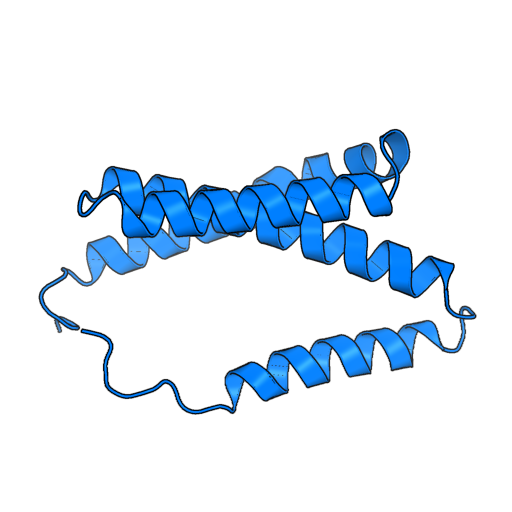 85 THR A C 1
ATOM 616 O O . THR A 1 85 ? -8.958 -0.665 11.913 1.00 81.44 85 THR A O 1
ATOM 619 N N . LEU A 1 86 ? -7.704 -1.861 10.489 1.00 79.81 86 LEU A N 1
ATOM 620 C CA . LEU A 1 86 ? -7.747 -3.104 11.277 1.00 79.81 86 LEU A CA 1
ATOM 621 C C . LEU A 1 86 ? -7.105 -2.940 12.661 1.00 79.81 86 LEU A C 1
ATOM 623 O O . LEU A 1 86 ? -7.650 -3.422 13.653 1.00 79.81 86 LEU A O 1
ATOM 627 N N . LEU A 1 87 ? -5.969 -2.237 12.747 1.00 76.69 87 LEU A N 1
ATOM 628 C CA . LEU A 1 87 ? -5.346 -1.901 14.031 1.00 76.69 87 LEU A CA 1
ATOM 629 C C . LEU A 1 87 ? -6.281 -1.044 14.892 1.00 76.69 87 LEU A C 1
ATOM 631 O O . LEU A 1 87 ? -6.396 -1.286 16.093 1.00 76.69 87 LEU A O 1
ATOM 635 N N . GLY A 1 88 ? -6.954 -0.069 14.275 1.00 76.12 88 GLY A N 1
ATOM 636 C CA . GLY A 1 88 ? -7.911 0.812 14.936 1.00 76.12 88 GLY A CA 1
ATOM 637 C C . GLY A 1 88 ? -9.167 0.095 15.438 1.00 76.12 88 GLY A C 1
ATOM 638 O O . GLY A 1 88 ? -9.673 0.446 16.503 1.00 76.12 88 GLY A O 1
ATOM 639 N N . GLU A 1 89 ? -9.656 -0.908 14.707 1.00 77.38 89 GLU A N 1
ATOM 640 C CA . GLU A 1 89 ? -10.796 -1.749 15.103 1.00 77.38 89 GLU A CA 1
ATOM 641 C C . GLU A 1 89 ? -10.440 -2.715 16.246 1.00 77.38 89 GLU A C 1
ATOM 643 O O . GLU A 1 89 ? -11.288 -2.998 17.089 1.00 77.38 89 GLU A O 1
ATOM 648 N N . GLY A 1 90 ? -9.197 -3.208 16.291 1.00 73.69 90 GLY A N 1
ATOM 649 C CA . GLY A 1 90 ? -8.743 -4.195 17.278 1.00 73.69 90 GLY A CA 1
ATOM 650 C C . GLY A 1 90 ? -8.201 -3.638 18.600 1.00 73.69 90 GLY A C 1
ATOM 651 O O . GLY A 1 90 ? -8.027 -4.421 19.530 1.00 73.69 90 GLY A O 1
ATOM 652 N N . HIS A 1 91 ? -7.926 -2.331 18.699 1.00 72.19 91 HIS A N 1
ATOM 653 C CA . HIS A 1 91 ? -7.325 -1.702 19.888 1.00 72.19 91 HIS A CA 1
ATOM 654 C C . HIS A 1 91 ? -8.173 -0.558 20.447 1.00 72.19 91 HIS A C 1
ATOM 656 O O . HIS A 1 91 ? -8.801 0.206 19.701 1.00 72.19 91 HIS A O 1
ATOM 662 N N . ALA A 1 92 ? -8.128 -0.398 21.774 1.00 72.50 92 ALA A N 1
ATOM 663 C CA . ALA A 1 92 ? -8.737 0.738 22.453 1.00 72.50 92 ALA A CA 1
ATOM 664 C C . ALA A 1 92 ? -8.123 2.063 21.949 1.00 72.50 92 ALA A C 1
ATOM 666 O O . ALA A 1 92 ? -6.949 2.085 21.568 1.00 72.50 92 ALA A O 1
ATOM 667 N N . PRO A 1 93 ? -8.869 3.187 21.948 1.00 69.88 93 PRO A N 1
ATOM 668 C CA . PRO A 1 93 ? -8.386 4.472 21.427 1.00 69.88 93 PRO A CA 1
ATOM 669 C C . PRO A 1 93 ? -7.043 4.920 22.022 1.00 69.88 93 PRO A C 1
ATOM 671 O O . PRO A 1 93 ? -6.238 5.535 21.327 1.00 69.88 93 PRO A O 1
ATOM 674 N N . GLU A 1 94 ? -6.804 4.568 23.284 1.00 74.25 94 GLU A N 1
ATOM 675 C CA . GLU A 1 94 ? -5.592 4.864 24.053 1.00 74.25 94 GLU A CA 1
ATOM 676 C C . GLU A 1 94 ? -4.371 4.047 23.586 1.00 74.25 94 GLU A C 1
ATOM 678 O O . GLU A 1 94 ? -3.241 4.526 23.649 1.00 74.25 94 GLU A O 1
ATOM 683 N N . GLU A 1 95 ? -4.586 2.842 23.050 1.00 76.81 95 GLU A N 1
ATOM 684 C CA . GLU A 1 95 ? -3.534 1.910 22.617 1.00 76.81 95 GLU A CA 1
ATOM 685 C C . GLU A 1 95 ? -3.199 2.040 21.124 1.00 76.81 95 GLU A C 1
ATOM 687 O O . GLU A 1 95 ? -2.122 1.631 20.684 1.00 76.81 95 GLU A O 1
ATOM 692 N N . ARG A 1 96 ? -4.081 2.661 20.325 1.00 73.94 96 ARG A N 1
ATOM 693 C CA . ARG A 1 96 ? -3.884 2.859 18.874 1.00 73.94 96 ARG A CA 1
ATOM 694 C C . ARG A 1 96 ? -2.563 3.551 18.546 1.00 73.94 96 ARG A C 1
ATOM 696 O O . ARG A 1 96 ? -1.892 3.161 17.593 1.00 73.94 96 ARG A O 1
ATOM 703 N N . GLY A 1 97 ? -2.168 4.540 19.351 1.00 74.88 97 GLY A N 1
ATOM 704 C CA . GLY A 1 97 ? -0.897 5.248 19.179 1.00 74.88 97 GLY A CA 1
ATOM 705 C C . GLY A 1 97 ? 0.320 4.337 19.369 1.00 74.88 97 GLY A C 1
ATOM 706 O O . GLY A 1 97 ? 1.267 4.406 18.587 1.00 74.88 97 GLY A O 1
ATOM 707 N N . GLN A 1 98 ? 0.280 3.433 20.355 1.00 79.06 98 GLN A N 1
ATOM 708 C CA . GLN A 1 98 ? 1.344 2.447 2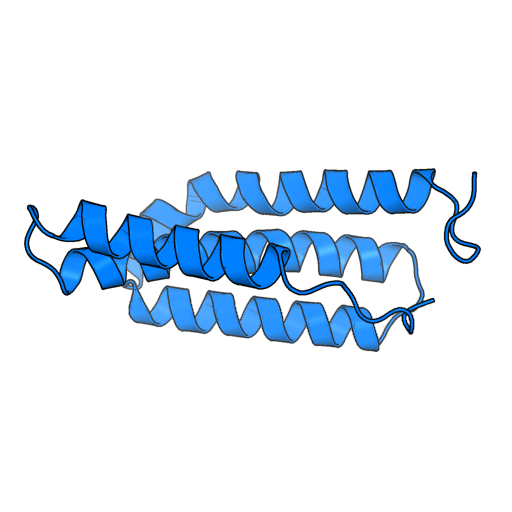0.572 1.00 79.06 98 GLN A CA 1
ATOM 709 C C . GLN A 1 98 ? 1.371 1.388 19.467 1.00 79.06 98 GLN A C 1
ATOM 711 O O . GLN A 1 98 ? 2.446 1.072 18.959 1.00 79.06 98 GLN A O 1
ATOM 716 N N . ALA A 1 99 ? 0.207 0.882 19.048 1.00 75.75 99 ALA A N 1
ATOM 717 C CA . ALA A 1 99 ? 0.106 -0.102 17.972 1.00 75.75 99 ALA A CA 1
ATOM 718 C C . ALA A 1 99 ? 0.634 0.456 16.636 1.00 75.75 99 ALA A C 1
ATOM 720 O O . ALA A 1 99 ? 1.382 -0.216 15.924 1.00 75.75 99 ALA A O 1
ATOM 721 N N . GLN A 1 100 ? 0.321 1.717 16.325 1.00 77.12 100 GLN A N 1
ATOM 722 C CA . GLN A 1 100 ? 0.858 2.393 15.146 1.00 77.12 100 GLN A CA 1
ATOM 723 C C . GLN A 1 100 ? 2.364 2.661 15.276 1.00 77.12 100 GLN A C 1
ATOM 725 O O . GLN A 1 100 ? 3.104 2.438 14.321 1.00 77.12 100 GLN A O 1
ATOM 730 N N . GLY A 1 101 ? 2.846 3.032 16.467 1.00 80.56 101 GLY A N 1
ATOM 731 C CA . GLY A 1 101 ? 4.281 3.146 16.747 1.00 80.56 101 GLY A CA 1
ATOM 732 C C . GLY A 1 101 ? 5.046 1.833 16.535 1.00 80.56 101 GLY A C 1
ATOM 733 O O . GLY A 1 101 ? 6.137 1.844 15.973 1.00 80.56 101 GLY A O 1
ATOM 734 N N . LEU A 1 102 ? 4.459 0.693 16.910 1.00 81.69 102 LEU A N 1
ATOM 735 C CA . LEU A 1 102 ? 5.006 -0.646 16.653 1.00 81.69 102 LEU A CA 1
ATOM 736 C C . LEU A 1 102 ? 5.045 -0.992 15.159 1.00 81.69 102 LEU A C 1
ATOM 738 O O . LEU A 1 102 ? 6.026 -1.572 14.695 1.00 81.69 102 LEU A O 1
ATOM 742 N N . MET A 1 103 ? 4.015 -0.618 14.397 1.00 80.88 103 MET A N 1
ATOM 743 C CA . MET A 1 103 ? 3.989 -0.805 12.941 1.00 80.88 103 MET A CA 1
ATOM 744 C C . MET A 1 103 ? 5.102 -0.003 12.248 1.00 80.88 103 MET A C 1
ATOM 746 O O . MET A 1 103 ? 5.820 -0.527 11.391 1.00 80.88 103 MET A O 1
ATOM 750 N N . GLU A 1 104 ? 5.287 1.253 12.655 1.00 82.50 104 GLU A N 1
ATOM 751 C CA . GLU A 1 104 ? 6.372 2.104 12.161 1.00 82.50 104 GLU A CA 1
ATOM 752 C C . GLU A 1 104 ? 7.743 1.563 12.587 1.00 82.50 104 GLU A C 1
ATOM 754 O O . GLU A 1 104 ? 8.661 1.508 11.769 1.00 82.50 104 GLU A O 1
ATOM 759 N N . LEU A 1 105 ? 7.877 1.076 13.826 1.00 85.19 105 LEU A N 1
ATOM 760 C CA . LEU A 1 105 ? 9.101 0.438 14.316 1.00 85.19 105 LEU A CA 1
ATOM 761 C C . LEU A 1 105 ? 9.455 -0.801 13.485 1.00 85.19 105 LEU A C 1
ATOM 763 O O . LEU A 1 105 ? 10.604 -0.951 13.082 1.00 85.19 105 LEU A O 1
ATOM 767 N N . ALA A 1 106 ? 8.486 -1.668 13.190 1.00 80.62 106 ALA A N 1
ATOM 768 C CA . ALA A 1 106 ? 8.696 -2.847 12.353 1.00 80.62 106 ALA A CA 1
ATOM 769 C C . ALA A 1 106 ? 9.132 -2.460 10.929 1.00 80.62 106 ALA A C 1
ATOM 771 O O . ALA A 1 106 ? 10.052 -3.058 10.364 1.00 80.62 106 ALA A O 1
ATOM 772 N N . THR A 1 107 ? 8.527 -1.410 10.370 1.00 78.19 107 THR A N 1
ATOM 773 C CA . THR A 1 107 ? 8.892 -0.875 9.051 1.00 78.19 107 THR A CA 1
ATOM 774 C C . THR A 1 107 ? 10.299 -0.273 9.056 1.00 78.19 107 THR A C 1
ATOM 776 O O . THR A 1 107 ? 11.077 -0.487 8.125 1.00 78.19 107 THR A O 1
ATOM 779 N N . ALA A 1 108 ? 10.659 0.457 10.112 1.00 80.19 108 ALA A N 1
ATOM 780 C CA . ALA A 1 108 ? 11.998 1.000 10.303 1.00 80.19 108 ALA A CA 1
ATOM 781 C C . ALA A 1 108 ? 13.033 -0.114 10.504 1.00 80.19 108 ALA A C 1
ATOM 783 O O . ALA A 1 108 ? 14.131 -0.039 9.957 1.00 80.19 108 ALA A O 1
ATOM 784 N N . TRP A 1 109 ? 12.672 -1.178 11.219 1.00 76.25 109 TRP A N 1
ATOM 785 C CA . TRP A 1 109 ? 13.537 -2.328 11.453 1.00 76.25 109 TRP A CA 1
ATOM 786 C C . TRP A 1 109 ? 13.910 -3.032 10.146 1.00 76.25 109 TRP A C 1
ATOM 788 O O . TRP A 1 109 ? 15.087 -3.291 9.910 1.00 76.25 109 TRP A O 1
ATOM 798 N N . TRP A 1 110 ? 12.948 -3.230 9.238 1.00 66.56 110 TRP A N 1
ATOM 799 C CA . TRP A 1 110 ? 13.231 -3.740 7.890 1.00 66.56 110 TRP A CA 1
ATOM 800 C C . TRP A 1 110 ? 14.219 -2.853 7.115 1.00 66.56 110 TRP A C 1
ATOM 802 O O . TRP A 1 110 ? 15.077 -3.362 6.402 1.00 66.56 110 TRP A O 1
ATOM 812 N N . ARG A 1 111 ? 14.162 -1.526 7.292 1.00 70.69 111 ARG A N 1
ATOM 813 C CA . ARG A 1 111 ? 15.101 -0.584 6.652 1.00 70.69 111 ARG A CA 1
ATOM 814 C C . ARG A 1 111 ? 16.514 -0.627 7.241 1.00 70.69 111 ARG A C 1
ATOM 816 O O . ARG A 1 111 ? 17.444 -0.174 6.581 1.00 70.69 111 ARG A O 1
ATOM 823 N N . LEU A 1 112 ? 16.674 -1.139 8.462 1.00 73.62 112 LEU A N 1
ATOM 824 C CA . LEU A 1 112 ? 17.976 -1.334 9.108 1.00 73.62 112 LEU A CA 1
ATOM 825 C C . LEU A 1 112 ? 18.630 -2.665 8.721 1.00 73.62 112 LEU A C 1
ATOM 827 O O . LEU A 1 112 ? 19.825 -2.838 8.958 1.00 73.62 112 LEU A O 1
ATOM 831 N N . VAL A 1 113 ? 17.881 -3.590 8.110 1.00 71.50 113 VAL A N 1
ATOM 832 C CA . VAL A 1 113 ? 18.457 -4.797 7.518 1.00 71.50 113 VAL A CA 1
ATOM 833 C C . VAL A 1 113 ? 19.265 -4.367 6.290 1.00 71.50 113 VAL A C 1
ATOM 835 O O . VAL A 1 113 ? 18.685 -3.852 5.331 1.00 71.50 113 VAL A O 1
ATOM 838 N N . PRO A 1 114 ? 20.601 -4.531 6.295 1.00 60.38 114 PRO A N 1
ATOM 839 C CA . PRO A 1 114 ? 21.418 -4.111 5.171 1.00 60.38 114 PRO A CA 1
ATOM 840 C C . PRO A 1 114 ? 20.978 -4.880 3.916 1.00 60.38 114 PRO A C 1
ATOM 842 O O . PRO A 1 114 ? 20.850 -6.109 3.971 1.00 60.38 114 PRO A O 1
ATOM 845 N N . PRO A 1 115 ? 20.737 -4.192 2.784 1.00 60.12 115 PRO A N 1
ATOM 846 C CA . PRO A 1 115 ? 20.376 -4.865 1.548 1.00 60.12 115 PRO A CA 1
ATOM 847 C C . PRO A 1 115 ? 21.495 -5.835 1.168 1.00 60.12 115 PRO A C 1
ATOM 849 O O . PRO A 1 115 ? 22.678 -5.490 1.198 1.00 60.12 115 PRO A O 1
ATOM 852 N N . SER A 1 116 ? 21.130 -7.071 0.825 1.00 55.50 116 SER A N 1
ATOM 853 C CA . SER A 1 116 ? 22.101 -8.059 0.363 1.00 55.50 116 SER A CA 1
ATOM 854 C C . SER A 1 116 ? 22.850 -7.506 -0.859 1.00 55.50 116 SER A C 1
ATOM 856 O O . SER A 1 116 ? 22.186 -7.051 -1.793 1.00 55.50 116 SER A O 1
ATOM 858 N N . PRO A 1 117 ? 24.190 -7.595 -0.930 1.00 52.72 117 PRO A N 1
ATOM 859 C CA . PRO A 1 117 ? 24.992 -7.026 -2.021 1.00 52.72 117 PRO A CA 1
ATOM 860 C C . PRO A 1 117 ? 24.828 -7.746 -3.379 1.00 52.72 117 PRO A C 1
ATOM 862 O O . PRO A 1 117 ? 25.688 -7.630 -4.243 1.00 52.72 117 PRO A O 1
ATOM 865 N N . ARG A 1 118 ? 23.758 -8.530 -3.579 1.00 45.12 118 ARG A N 1
ATOM 866 C CA . ARG A 1 118 ? 23.573 -9.443 -4.721 1.00 45.12 118 ARG A CA 1
ATOM 867 C C . ARG A 1 118 ? 22.503 -9.018 -5.729 1.00 45.12 118 ARG A C 1
ATOM 869 O O . ARG A 1 118 ? 22.042 -9.866 -6.482 1.00 45.12 118 ARG A O 1
ATOM 876 N N . VAL A 1 119 ? 22.099 -7.752 -5.748 1.00 49.19 119 VAL A N 1
ATOM 877 C CA . VAL A 1 119 ? 21.185 -7.249 -6.784 1.00 49.19 119 VAL A CA 1
ATOM 878 C C . VAL A 1 119 ? 21.859 -6.087 -7.508 1.00 49.19 119 VAL A C 1
ATOM 880 O O . VAL A 1 119 ? 21.636 -4.918 -7.202 1.00 49.19 119 VAL A O 1
ATOM 883 N N . CYS A 1 120 ? 22.770 -6.454 -8.409 1.00 42.03 120 CYS A N 1
ATOM 884 C CA . CYS A 1 120 ? 22.628 -6.019 -9.792 1.00 42.03 120 CYS A CA 1
ATOM 885 C C . CYS A 1 120 ? 21.707 -7.050 -10.473 1.00 42.03 120 CYS A C 1
ATOM 887 O O . CYS A 1 120 ? 20.932 -6.629 -11.344 1.00 42.03 120 CYS A O 1
#

Secondary structure (DSSP, 8-state):
--BTTB-HHHHHHHHHHHHHHHHHHHHHHHHHHHHH-HHHHHHHHHHHHHHHHHHHHH--SHHHHHHHHHHHHHHHHHHHHHHHHHHHHHS-TTTHHHHHHHHHHHHHHHHHSPPPTT--

Radius of gyration: 16.58 Å; chains: 1; bounding box: 44×21×44 Å